Protein AF-A0A0C9UHA5-F1 (afdb_monomer_lite)

Radius of gyration: 17.46 Å; chains: 1; bounding box: 48×28×45 Å

Structure (mmCIF, N/CA/C/O backbone):
data_AF-A0A0C9UHA5-F1
#
_entry.id   AF-A0A0C9UHA5-F1
#
loop_
_atom_site.group_PDB
_atom_site.id
_atom_site.type_symbol
_atom_site.label_atom_id
_atom_site.label_alt_id
_atom_site.label_comp_id
_atom_site.label_asym_id
_atom_site.label_entity_id
_atom_site.label_seq_id
_atom_site.pdbx_PDB_ins_code
_atom_site.Cartn_x
_atom_site.Cartn_y
_atom_site.Cartn_z
_atom_site.occupancy
_atom_site.B_iso_or_equiv
_atom_site.auth_seq_id
_atom_site.auth_comp_id
_atom_site.auth_asym_id
_atom_site.auth_atom_id
_atom_site.pdbx_PDB_model_num
ATOM 1 N N . MET A 1 1 ? -16.900 -18.663 21.458 1.00 49.03 1 MET A N 1
ATOM 2 C CA . MET A 1 1 ? -17.076 -17.525 20.532 1.00 49.03 1 MET A CA 1
ATOM 3 C C . MET A 1 1 ? -16.295 -16.355 21.096 1.00 49.03 1 MET A C 1
ATOM 5 O O . MET A 1 1 ? -16.492 -16.043 22.261 1.00 49.03 1 MET A O 1
ATOM 9 N N . PHE A 1 2 ? -15.379 -15.765 20.329 1.00 57.59 2 PHE A N 1
ATOM 10 C CA . PHE A 1 2 ? -14.677 -14.550 20.746 1.00 57.59 2 PHE A CA 1
ATOM 11 C C . PHE A 1 2 ? -15.613 -13.356 20.546 1.00 57.59 2 PHE A C 1
ATOM 13 O O . PHE A 1 2 ? -15.654 -12.762 19.474 1.00 57.59 2 PHE A O 1
ATOM 20 N N . THR A 1 3 ? -16.419 -13.038 21.556 1.00 59.69 3 THR A N 1
ATOM 21 C CA . THR A 1 3 ? -17.123 -11.756 21.613 1.00 59.69 3 THR A CA 1
ATOM 22 C C . THR A 1 3 ? -16.099 -10.693 21.981 1.00 59.69 3 THR A C 1
ATOM 24 O O . THR A 1 3 ? -15.598 -10.681 23.107 1.00 59.69 3 THR A O 1
ATOM 27 N N . LEU A 1 4 ? -15.748 -9.836 21.019 1.00 66.06 4 LEU A N 1
ATOM 28 C CA . LEU A 1 4 ? -14.989 -8.620 21.300 1.00 66.06 4 LEU A CA 1
ATOM 29 C C . LEU A 1 4 ? -15.764 -7.814 22.354 1.00 66.06 4 LEU A C 1
ATOM 31 O O . LEU A 1 4 ? -16.988 -7.702 22.218 1.00 66.06 4 LEU A O 1
ATOM 35 N N . PRO A 1 5 ? -15.102 -7.292 23.404 1.00 64.31 5 PRO A N 1
ATOM 36 C CA . PRO A 1 5 ? -15.776 -6.464 24.390 1.00 64.31 5 PRO A CA 1
ATOM 37 C C . PRO A 1 5 ? -16.450 -5.319 23.643 1.00 64.31 5 PRO A C 1
ATOM 39 O O . PRO A 1 5 ? -15.798 -4.577 22.907 1.00 64.31 5 PRO A O 1
ATOM 42 N N . THR A 1 6 ? -17.772 -5.241 23.761 1.00 59.47 6 THR A N 1
ATOM 43 C CA . THR A 1 6 ? -18.573 -4.205 23.123 1.00 59.47 6 THR A CA 1
ATOM 44 C C . THR A 1 6 ? -18.210 -2.906 23.820 1.00 59.47 6 THR A C 1
ATOM 46 O O . THR A 1 6 ? -18.676 -2.612 24.916 1.00 59.47 6 THR A O 1
ATOM 49 N N . THR A 1 7 ? -17.275 -2.164 23.242 1.00 61.41 7 THR A N 1
ATOM 50 C CA . THR A 1 7 ? -16.925 -0.835 23.713 1.00 61.41 7 THR A CA 1
ATOM 51 C C . THR A 1 7 ? -18.119 0.058 23.398 1.00 61.41 7 THR A C 1
ATOM 53 O O . THR A 1 7 ? -18.263 0.564 22.292 1.00 61.41 7 THR A O 1
ATOM 56 N N . GLU A 1 8 ? -19.012 0.253 24.369 1.00 60.56 8 GLU A N 1
ATOM 57 C CA . GLU A 1 8 ? -20.190 1.131 24.240 1.00 60.56 8 GLU A CA 1
ATOM 58 C C . GLU A 1 8 ? -19.827 2.592 23.895 1.00 60.56 8 GLU A C 1
ATOM 60 O O . GLU A 1 8 ? -20.697 3.403 23.598 1.00 60.56 8 GLU A O 1
ATOM 65 N N . ASN A 1 9 ? -18.531 2.917 23.874 1.00 70.62 9 ASN A N 1
ATOM 66 C CA . ASN A 1 9 ? -17.973 4.240 23.644 1.00 70.62 9 ASN A CA 1
ATOM 67 C C . ASN A 1 9 ? -16.995 4.290 22.449 1.00 70.62 9 ASN A C 1
ATOM 69 O O . ASN A 1 9 ? -16.016 5.035 22.479 1.00 70.62 9 ASN A O 1
ATOM 73 N N . VAL A 1 10 ? -17.202 3.470 21.406 1.00 79.25 10 VAL A N 1
ATOM 74 C CA . VAL A 1 10 ? -16.451 3.641 20.147 1.00 79.25 10 VAL A CA 1
ATOM 75 C C . VAL A 1 10 ? -16.801 5.003 19.558 1.00 79.25 10 VA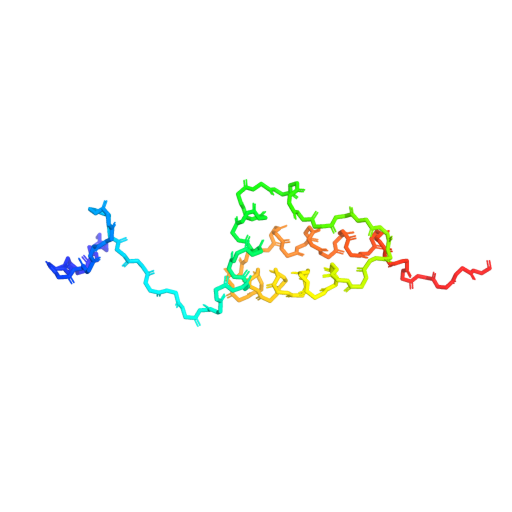L A C 1
ATOM 77 O O . VAL A 1 10 ? -17.943 5.240 19.162 1.00 79.25 10 VAL A O 1
ATOM 80 N N . GLU A 1 11 ? -15.804 5.885 19.506 1.00 87.56 11 GLU A N 1
ATOM 81 C CA . GLU A 1 11 ? -15.884 7.175 18.827 1.00 87.56 11 GLU A CA 1
ATOM 82 C C . GLU A 1 11 ? -16.399 6.967 17.398 1.00 87.56 11 GLU A C 1
ATOM 84 O O . GLU A 1 11 ? -15.992 6.025 16.715 1.00 87.56 11 GLU A O 1
ATOM 89 N N . LYS A 1 12 ? -17.334 7.809 16.954 1.00 89.81 12 LYS A N 1
ATOM 90 C CA . LYS A 1 12 ? -17.926 7.720 15.617 1.00 89.81 12 LYS A CA 1
ATOM 91 C C . LYS A 1 12 ? -17.538 8.929 14.781 1.00 89.81 12 LYS A C 1
ATOM 93 O O . LYS A 1 12 ? -17.500 10.043 15.291 1.00 89.81 12 LYS A O 1
ATOM 98 N N . TYR A 1 13 ? -17.327 8.699 13.493 1.00 87.62 13 TYR A N 1
ATOM 99 C CA . TYR A 1 13 ? -17.129 9.722 12.474 1.00 87.62 13 TYR A CA 1
ATOM 100 C C . TYR A 1 13 ? -18.158 9.487 11.366 1.00 87.62 13 TYR A C 1
ATOM 102 O O . TYR A 1 13 ? -18.290 8.362 10.886 1.00 87.62 13 TYR A O 1
ATOM 110 N N . ASP A 1 14 ? -18.961 10.504 11.045 1.00 91.31 14 ASP A N 1
ATOM 111 C CA . ASP A 1 14 ? -20.101 10.404 10.117 1.00 91.31 14 ASP A CA 1
ATOM 112 C C . ASP A 1 14 ? -21.037 9.208 10.392 1.00 91.31 14 ASP A C 1
ATOM 114 O O . ASP A 1 14 ? -21.529 8.525 9.497 1.00 91.31 14 ASP A O 1
ATOM 118 N N . GLY A 1 15 ? -21.281 8.929 11.677 1.00 89.06 15 GLY A N 1
ATOM 119 C CA . GLY A 1 15 ? -22.163 7.844 12.123 1.00 89.06 15 GLY A CA 1
ATOM 120 C C . GLY A 1 15 ? -21.547 6.439 12.084 1.00 89.06 15 GLY A C 1
ATOM 121 O O . GLY A 1 15 ? -22.166 5.505 12.600 1.00 89.06 15 GLY A O 1
ATOM 122 N N . VAL A 1 16 ? -20.326 6.284 11.564 1.00 87.44 16 VAL A N 1
ATOM 123 C CA . VAL A 1 16 ? -19.583 5.014 11.486 1.00 87.44 16 VAL A CA 1
ATOM 124 C C . VAL A 1 16 ? -18.516 4.955 12.579 1.00 87.44 16 VAL A C 1
ATOM 126 O O . VAL A 1 16 ? -18.003 5.983 13.010 1.00 87.44 16 VAL A O 1
ATOM 129 N N . SER A 1 17 ? -18.176 3.756 13.058 1.00 88.75 17 SER A N 1
ATOM 130 C CA . SER A 1 17 ? -17.081 3.554 14.014 1.00 88.75 17 SER A CA 1
ATOM 131 C C . SER A 1 17 ? -15.758 4.107 13.479 1.00 88.75 17 SER A C 1
ATOM 133 O O . SER A 1 17 ? -15.271 3.670 12.437 1.00 88.75 17 SER A O 1
ATOM 135 N N . LEU A 1 18 ? -15.165 5.045 14.214 1.00 87.88 18 LEU A N 1
ATOM 136 C CA . LEU A 1 18 ? -13.868 5.620 13.899 1.00 87.88 18 LEU A CA 1
ATOM 137 C C . LEU A 1 18 ? -12.757 4.651 14.312 1.00 87.88 18 LEU A C 1
ATOM 139 O O . LEU A 1 18 ? -12.678 4.221 15.463 1.00 87.88 18 LEU A O 1
ATOM 143 N N . VAL A 1 19 ? -11.856 4.360 13.377 1.00 87.25 19 VAL A N 1
ATOM 144 C CA . VAL A 1 19 ? -10.635 3.593 13.637 1.00 87.25 19 VAL A CA 1
ATOM 145 C C . VAL A 1 19 ? -9.448 4.550 13.619 1.00 87.25 19 VAL A C 1
ATOM 147 O O . VAL A 1 19 ? -9.155 5.166 12.596 1.00 87.25 19 VAL A O 1
ATOM 150 N N . LYS A 1 20 ? -8.752 4.679 14.755 1.00 89.25 20 LYS A N 1
ATOM 151 C CA . LYS A 1 20 ? -7.516 5.467 14.849 1.00 89.25 20 LYS A CA 1
ATOM 152 C C . LYS A 1 20 ? -6.341 4.637 14.345 1.00 89.25 20 LYS A C 1
ATOM 154 O O . LYS A 1 20 ? -5.920 3.687 15.004 1.00 89.25 20 LYS A O 1
ATOM 159 N N . MET A 1 21 ? -5.823 5.007 13.180 1.00 89.56 21 MET A N 1
ATOM 160 C CA . MET A 1 21 ? -4.616 4.410 12.615 1.00 89.56 21 MET A CA 1
ATOM 161 C C . MET A 1 21 ? -3.377 5.063 13.239 1.00 89.56 21 MET A C 1
ATOM 163 O O . MET A 1 21 ? -3.365 6.266 13.479 1.00 89.56 21 MET A O 1
ATOM 167 N N . GLN A 1 22 ? -2.346 4.263 13.509 1.00 90.88 22 GLN A N 1
ATOM 168 C CA . GLN A 1 22 ? -1.068 4.727 14.079 1.00 90.88 22 GLN A CA 1
ATOM 169 C C . GLN A 1 22 ? -0.044 5.113 13.000 1.00 90.88 22 GLN A C 1
ATOM 171 O O . GLN A 1 22 ? 1.086 5.470 13.317 1.00 90.88 22 GLN A O 1
ATOM 176 N N . ASP A 1 23 ? -0.407 4.947 11.730 1.00 92.75 23 ASP A N 1
ATOM 177 C CA . ASP A 1 23 ? 0.450 5.235 10.586 1.00 92.75 23 ASP A CA 1
ATOM 178 C C . ASP A 1 23 ? 0.220 6.650 10.072 1.00 92.75 23 ASP A C 1
ATOM 180 O O . ASP A 1 23 ? -0.882 7.193 10.172 1.00 92.75 23 ASP A O 1
ATOM 184 N N . GLU A 1 24 ? 1.263 7.211 9.470 1.00 92.12 24 GLU A N 1
ATOM 185 C CA . GLU A 1 24 ? 1.197 8.504 8.803 1.00 92.12 24 GLU A CA 1
ATOM 186 C C . GLU A 1 24 ? 0.120 8.523 7.713 1.00 92.12 24 GLU A C 1
ATOM 188 O O . GLU A 1 24 ? -0.011 7.596 6.902 1.00 92.12 24 GLU A O 1
ATOM 193 N N . ALA A 1 25 ? -0.639 9.618 7.668 1.00 91.25 25 ALA A N 1
ATOM 194 C CA . ALA A 1 25 ? -1.761 9.764 6.744 1.00 91.25 25 ALA A CA 1
ATOM 195 C C . ALA A 1 25 ? -1.309 9.683 5.276 1.00 91.25 25 ALA A C 1
ATOM 197 O O . ALA A 1 25 ? -2.023 9.141 4.430 1.00 91.25 25 ALA A O 1
ATOM 198 N N . THR A 1 26 ? -0.107 10.177 4.969 1.00 89.50 26 THR A N 1
ATOM 199 C CA . THR A 1 26 ? 0.485 10.137 3.624 1.00 89.50 26 THR A CA 1
ATOM 200 C C . THR A 1 26 ? 0.748 8.703 3.163 1.00 89.50 26 THR A C 1
ATOM 202 O O . THR A 1 26 ? 0.386 8.343 2.041 1.00 89.50 26 THR A O 1
ATOM 205 N N . LEU A 1 27 ? 1.281 7.854 4.046 1.00 89.75 27 LEU A N 1
ATOM 206 C CA . LEU A 1 27 ? 1.528 6.441 3.761 1.00 89.75 27 LEU A CA 1
ATOM 207 C C . LEU A 1 27 ? 0.211 5.702 3.518 1.00 89.75 27 LEU A C 1
ATOM 209 O O . LEU A 1 27 ? 0.069 5.018 2.505 1.00 89.75 27 LEU A O 1
ATOM 213 N N . LEU A 1 28 ? -0.788 5.914 4.380 1.00 92.00 28 LEU A N 1
ATOM 214 C CA . LEU A 1 28 ? -2.115 5.308 4.231 1.00 92.00 28 LEU A CA 1
ATOM 215 C C . LEU A 1 28 ? -2.823 5.741 2.943 1.00 92.00 28 LEU A C 1
ATOM 217 O O . LEU A 1 28 ? -3.467 4.917 2.298 1.00 92.00 28 LEU A O 1
ATOM 221 N N . THR A 1 29 ? -2.669 7.004 2.543 1.00 90.19 29 THR A N 1
ATOM 222 C CA . THR A 1 29 ? -3.263 7.543 1.308 1.00 90.19 29 THR A CA 1
ATOM 223 C C . THR A 1 29 ? -2.718 6.843 0.066 1.00 90.19 29 THR A C 1
ATOM 225 O O . THR A 1 29 ? -3.452 6.651 -0.897 1.00 90.19 29 THR A O 1
ATOM 228 N N . SER A 1 30 ? -1.449 6.432 0.083 1.00 87.38 30 SER A N 1
ATOM 229 C CA . SER A 1 30 ? -0.852 5.659 -1.010 1.00 87.38 30 SER A CA 1
ATOM 230 C C . SER A 1 30 ? -1.195 4.164 -0.923 1.00 87.38 30 SER A C 1
ATOM 232 O O . SER A 1 30 ? -1.541 3.540 -1.921 1.00 87.38 30 SER A O 1
ATOM 234 N N . PHE A 1 31 ? -1.179 3.593 0.280 1.00 91.62 31 PHE A N 1
ATOM 235 C CA . PHE A 1 31 ? -1.367 2.164 0.516 1.00 91.62 31 PHE A CA 1
ATOM 236 C C . PHE A 1 31 ? -2.810 1.683 0.332 1.00 91.62 31 PHE A C 1
ATOM 238 O O . PHE A 1 31 ? -3.030 0.653 -0.303 1.00 91.62 31 PHE A O 1
ATOM 245 N N . LEU A 1 32 ? -3.799 2.407 0.869 1.00 92.06 32 LEU A N 1
ATOM 246 C CA . LEU A 1 32 ? -5.194 1.959 0.838 1.00 92.06 32 LEU A CA 1
ATOM 247 C C . LEU A 1 32 ? -5.724 1.800 -0.597 1.00 92.06 32 LEU A C 1
ATOM 249 O O . LEU A 1 32 ? -6.287 0.744 -0.881 1.00 92.06 32 LEU A O 1
ATOM 253 N N . PRO A 1 33 ? -5.511 2.744 -1.536 1.00 90.50 33 PRO A N 1
ATOM 254 C CA . PRO A 1 33 ? -5.917 2.542 -2.925 1.00 90.50 33 PRO A CA 1
ATOM 255 C C . PRO A 1 33 ? -5.264 1.317 -3.568 1.00 90.50 33 PRO A C 1
ATOM 257 O O . PRO A 1 33 ? -5.962 0.544 -4.210 1.00 90.50 33 PRO A O 1
ATOM 260 N N . ALA A 1 34 ? -3.964 1.090 -3.342 1.00 88.38 34 ALA A N 1
ATOM 261 C CA . ALA A 1 34 ? -3.254 -0.075 -3.877 1.00 8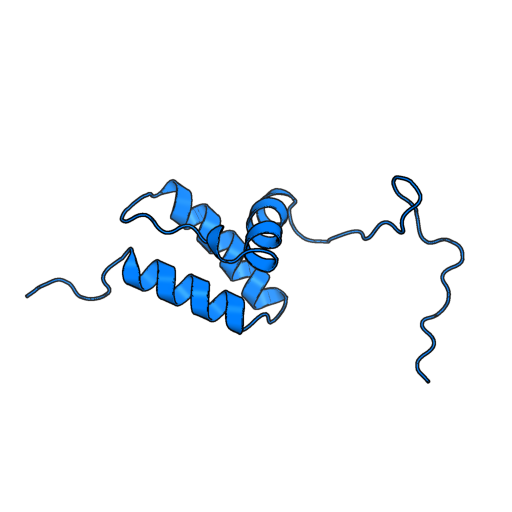8.38 34 ALA A CA 1
ATOM 262 C C . ALA A 1 34 ? -3.752 -1.407 -3.290 1.00 88.38 34 ALA A C 1
ATOM 264 O O . ALA A 1 34 ? -3.703 -2.435 -3.965 1.00 88.38 34 ALA A O 1
ATOM 265 N N . LEU A 1 35 ? -4.256 -1.388 -2.051 1.00 89.44 35 LEU A N 1
ATOM 266 C CA . LEU A 1 35 ? -4.868 -2.549 -1.411 1.00 89.44 35 LEU A CA 1
ATOM 267 C C . LEU A 1 35 ? -6.228 -2.909 -2.029 1.00 89.44 35 LEU A C 1
ATOM 269 O O . LEU A 1 35 ? -6.532 -4.092 -2.172 1.00 89.44 35 LEU A O 1
ATOM 273 N N . TYR A 1 36 ? -7.040 -1.911 -2.390 1.00 90.31 36 TYR A N 1
ATOM 274 C CA . TYR A 1 36 ? -8.355 -2.133 -3.005 1.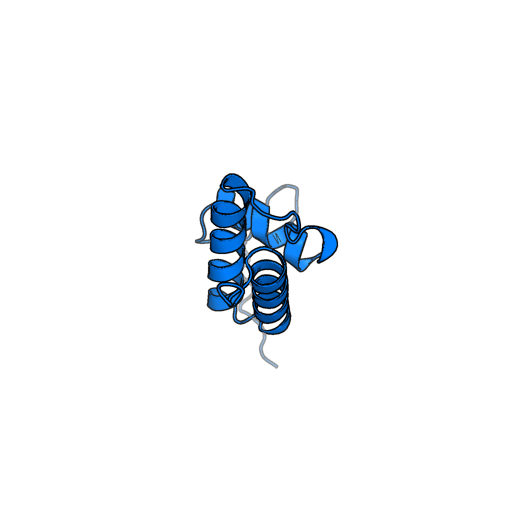00 90.31 36 TYR A CA 1
ATOM 275 C C . TYR A 1 36 ? -8.281 -2.366 -4.518 1.00 90.31 36 TYR A C 1
ATOM 277 O O . TYR A 1 36 ? -9.030 -3.184 -5.049 1.00 90.31 36 TYR A O 1
ATOM 285 N N . ASP A 1 37 ? -7.387 -1.664 -5.210 1.00 86.94 37 ASP A N 1
ATOM 286 C CA . ASP A 1 37 ? -7.168 -1.775 -6.647 1.00 86.94 37 ASP A CA 1
ATOM 287 C C . ASP A 1 37 ? -5.660 -1.779 -6.957 1.00 86.94 37 ASP A C 1
ATOM 289 O O . ASP A 1 37 ? -5.011 -0.725 -6.956 1.00 86.94 37 ASP A O 1
ATOM 293 N N . PRO A 1 38 ? -5.095 -2.948 -7.305 1.00 80.50 38 PRO A N 1
ATOM 294 C CA . PRO A 1 38 ? -3.683 -3.087 -7.645 1.00 80.50 38 PRO A CA 1
ATOM 295 C C . PRO A 1 38 ? -3.209 -2.238 -8.834 1.00 80.50 38 PRO A C 1
ATOM 297 O O . PRO A 1 38 ? -2.005 -2.087 -9.024 1.00 80.50 38 PRO A O 1
ATOM 300 N N . SER A 1 39 ? -4.117 -1.672 -9.636 1.00 81.19 39 SER A N 1
ATOM 301 C CA . SER A 1 39 ? -3.779 -0.739 -10.724 1.00 81.19 39 SER A CA 1
ATOM 302 C C . SER A 1 39 ? -3.188 0.581 -10.209 1.00 81.19 39 SER A C 1
ATOM 304 O O . SER A 1 39 ? -2.560 1.316 -10.969 1.00 81.19 39 SER A O 1
ATOM 306 N N . HIS A 1 40 ? -3.362 0.875 -8.916 1.00 82.56 40 HIS A N 1
ATOM 307 C CA . HIS A 1 40 ? -2.768 2.034 -8.249 1.00 82.56 40 HIS A CA 1
ATOM 308 C C . HIS A 1 40 ? -1.300 1.826 -7.869 1.00 82.56 40 HIS A C 1
ATOM 310 O O . HIS A 1 40 ? -0.640 2.793 -7.478 1.00 82.56 40 HIS A O 1
ATOM 316 N N . ILE A 1 41 ? -0.769 0.602 -7.994 1.00 82.25 41 ILE A N 1
ATOM 317 C CA . ILE A 1 41 ? 0.661 0.363 -7.808 1.00 82.25 41 ILE A CA 1
ATOM 318 C C . ILE A 1 41 ? 1.399 1.100 -8.927 1.00 82.25 41 ILE A C 1
ATOM 320 O O . ILE A 1 41 ? 1.113 0.894 -10.113 1.00 82.25 41 ILE A O 1
ATOM 324 N N . PRO A 1 42 ? 2.321 2.005 -8.580 1.00 73.94 42 PRO A N 1
ATOM 325 C CA . PRO A 1 42 ? 2.919 2.860 -9.570 1.00 73.94 42 PRO A CA 1
ATOM 326 C C . PRO A 1 42 ? 3.841 2.080 -10.516 1.00 73.94 42 PRO A C 1
ATOM 328 O O . PRO A 1 42 ? 4.944 1.741 -10.120 1.00 73.94 42 PRO A O 1
ATOM 331 N N . SER A 1 43 ? 3.425 1.863 -11.771 1.00 67.75 43 SER A N 1
ATOM 332 C CA . SER A 1 43 ? 4.303 1.373 -12.849 1.00 67.75 43 SER A CA 1
ATOM 333 C C . SER A 1 43 ? 4.561 2.484 -13.868 1.00 67.75 43 SER A C 1
ATOM 335 O O . SER A 1 43 ? 3.636 3.013 -14.495 1.00 67.75 43 SER A O 1
ATOM 337 N N . LYS A 1 44 ? 5.793 2.993 -13.917 1.00 65.12 44 LYS A N 1
ATOM 338 C CA . LYS A 1 44 ? 6.321 3.852 -14.993 1.00 65.12 44 LYS A CA 1
ATOM 339 C C . LYS A 1 44 ? 7.816 4.002 -14.760 1.00 65.12 44 LYS A C 1
ATOM 341 O O . LYS A 1 44 ? 8.239 4.765 -13.893 1.00 65.12 44 LYS A O 1
ATOM 346 N N . ARG A 1 45 ? 8.571 3.315 -15.608 1.00 61.12 45 ARG A N 1
ATOM 347 C CA . ARG A 1 45 ? 10.025 3.348 -15.741 1.00 61.12 45 ARG A CA 1
ATOM 348 C C . ARG A 1 45 ? 10.637 4.723 -15.408 1.00 61.12 45 ARG A C 1
ATOM 350 O O . ARG A 1 45 ? 10.393 5.696 -16.122 1.00 61.12 45 ARG A O 1
ATOM 357 N N . LEU A 1 46 ? 11.488 4.744 -14.374 1.00 60.03 46 LEU A N 1
ATOM 358 C CA . LEU A 1 46 ? 12.414 5.831 -14.004 1.00 60.03 46 LEU A CA 1
ATOM 359 C C . LEU A 1 46 ? 11.788 7.149 -13.486 1.00 60.03 46 LEU A C 1
ATOM 361 O O . LEU A 1 46 ? 12.256 8.229 -13.845 1.00 60.03 46 LEU A O 1
ATOM 365 N N . ASP A 1 47 ? 10.785 7.093 -12.604 1.00 68.62 47 ASP A N 1
ATOM 366 C CA . ASP A 1 47 ? 10.270 8.281 -11.895 1.00 68.62 47 ASP A CA 1
ATOM 367 C C . ASP A 1 47 ? 10.650 8.268 -10.401 1.00 68.62 47 ASP A C 1
ATOM 369 O O . ASP A 1 47 ? 10.133 7.474 -9.613 1.00 68.62 47 ASP A O 1
ATOM 373 N N . ALA A 1 48 ? 11.535 9.186 -9.993 1.00 65.75 48 ALA A N 1
ATOM 374 C CA . ALA A 1 48 ? 12.040 9.286 -8.621 1.00 65.75 48 ALA A CA 1
ATOM 375 C C . ALA A 1 48 ? 10.937 9.541 -7.579 1.00 65.75 48 ALA A C 1
ATOM 377 O O . ALA A 1 48 ? 11.014 9.026 -6.466 1.00 65.75 48 ALA A O 1
ATOM 378 N N . LYS A 1 49 ? 9.875 10.274 -7.940 1.00 69.12 49 LYS A N 1
ATOM 379 C CA . LYS A 1 49 ? 8.757 10.563 -7.026 1.00 69.12 49 LYS A CA 1
ATOM 380 C C . LYS A 1 49 ? 7.931 9.309 -6.713 1.00 69.12 49 LYS A C 1
ATOM 382 O O . LYS A 1 49 ? 7.242 9.237 -5.696 1.00 69.12 49 LYS A O 1
ATOM 387 N N . ARG A 1 50 ? 7.997 8.299 -7.586 1.00 71.50 50 ARG A N 1
ATOM 388 C CA . ARG A 1 50 ? 7.273 7.035 -7.415 1.00 71.50 50 ARG A CA 1
ATOM 389 C C . ARG A 1 50 ? 8.025 6.046 -6.532 1.00 71.50 50 ARG A C 1
ATOM 391 O O . ARG A 1 50 ? 7.356 5.242 -5.894 1.00 71.50 50 ARG A O 1
ATOM 398 N N . ILE A 1 51 ? 9.352 6.158 -6.415 1.00 75.19 51 ILE A N 1
ATOM 399 C CA . ILE A 1 51 ? 10.146 5.360 -5.464 1.00 75.19 51 ILE A CA 1
ATOM 400 C C . ILE A 1 51 ? 9.700 5.658 -4.029 1.00 75.19 51 ILE A C 1
ATOM 402 O O . ILE A 1 51 ? 9.379 4.732 -3.295 1.00 75.19 51 ILE A O 1
ATOM 406 N N . GLU A 1 52 ? 9.583 6.939 -3.663 1.00 76.06 52 GLU A N 1
ATOM 407 C CA . GLU A 1 52 ? 9.128 7.366 -2.327 1.00 76.06 52 GLU A CA 1
ATOM 408 C C . GLU A 1 52 ? 7.710 6.850 -2.017 1.00 76.06 52 GLU A C 1
ATOM 410 O O . GLU A 1 52 ? 7.406 6.399 -0.914 1.00 76.06 52 GLU A O 1
ATOM 415 N N . THR A 1 53 ? 6.837 6.841 -3.029 1.00 79.12 53 THR A N 1
ATOM 416 C CA . THR A 1 53 ? 5.471 6.313 -2.888 1.00 79.12 53 THR A CA 1
ATOM 417 C C . THR A 1 53 ? 5.467 4.786 -2.733 1.00 79.12 53 THR A C 1
ATOM 419 O O . THR A 1 53 ? 4.756 4.250 -1.884 1.00 79.12 53 THR A O 1
ATOM 422 N N . ALA A 1 54 ? 6.260 4.077 -3.539 1.00 83.00 54 ALA A N 1
ATOM 423 C CA . ALA A 1 54 ? 6.373 2.623 -3.484 1.00 83.00 54 ALA A CA 1
ATOM 424 C C . ALA A 1 54 ? 7.010 2.146 -2.170 1.00 83.00 54 ALA A C 1
ATOM 426 O O . ALA A 1 54 ? 6.575 1.135 -1.625 1.00 83.00 54 ALA A O 1
ATOM 427 N N . GLU A 1 55 ? 7.975 2.892 -1.625 1.00 85.31 55 GLU A N 1
ATOM 428 C CA . GLU A 1 55 ? 8.563 2.641 -0.306 1.00 85.31 55 GLU A CA 1
ATOM 429 C C . GLU A 1 55 ? 7.490 2.669 0.785 1.00 85.31 55 GLU A C 1
ATOM 431 O O . GLU A 1 55 ? 7.377 1.728 1.573 1.00 85.31 55 GLU A O 1
ATOM 436 N N . GLY A 1 56 ? 6.638 3.698 0.784 1.00 86.94 56 GLY A N 1
ATOM 437 C CA . GLY A 1 56 ? 5.543 3.811 1.741 1.00 86.94 56 GLY A CA 1
ATOM 438 C C . GLY A 1 56 ? 4.532 2.666 1.654 1.00 86.94 56 GLY A C 1
ATOM 439 O O . GLY A 1 56 ? 4.124 2.104 2.676 1.00 86.94 56 GLY A O 1
ATOM 440 N N . MET A 1 57 ? 4.172 2.267 0.432 1.00 89.94 57 MET A N 1
ATOM 441 C CA . MET A 1 57 ? 3.306 1.109 0.196 1.00 89.94 57 MET A CA 1
ATOM 442 C C . MET A 1 57 ? 3.963 -0.197 0.668 1.00 89.94 57 MET A C 1
ATOM 444 O O . MET A 1 57 ? 3.303 -1.015 1.311 1.00 89.94 57 MET A O 1
ATOM 448 N N . LEU A 1 58 ? 5.257 -0.388 0.391 1.00 91.25 58 LEU A N 1
ATOM 449 C CA . LEU A 1 58 ? 6.009 -1.588 0.760 1.00 91.25 58 LEU A CA 1
ATOM 450 C C . LEU A 1 58 ? 6.176 -1.712 2.280 1.00 91.25 58 LE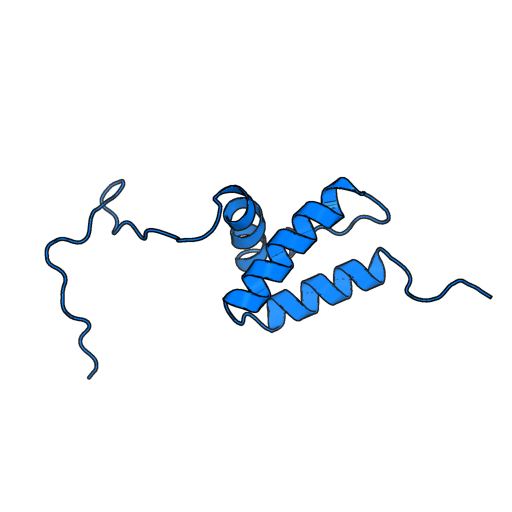U A C 1
ATOM 452 O O . LEU A 1 58 ? 6.026 -2.809 2.831 1.00 91.25 58 LEU A O 1
ATOM 456 N N . LEU A 1 59 ? 6.431 -0.593 2.964 1.00 93.56 59 LEU A N 1
ATOM 457 C CA . LEU A 1 59 ? 6.515 -0.517 4.421 1.00 93.56 59 LEU A CA 1
ATOM 458 C C . LEU A 1 59 ? 5.210 -1.005 5.059 1.00 93.56 59 LEU A C 1
ATOM 460 O O . LEU A 1 59 ? 5.229 -1.901 5.905 1.00 93.56 59 LEU A O 1
ATOM 464 N N . LEU A 1 60 ? 4.069 -0.455 4.630 1.00 94.38 60 LEU A N 1
ATOM 465 C CA . LEU A 1 60 ? 2.767 -0.822 5.186 1.00 94.38 60 LEU A CA 1
ATOM 466 C C . LEU A 1 60 ? 2.340 -2.239 4.788 1.00 94.38 60 LEU A C 1
ATOM 468 O O . LEU A 1 60 ? 1.847 -2.975 5.644 1.00 94.38 60 LEU A O 1
ATOM 472 N N . ALA A 1 61 ? 2.599 -2.676 3.552 1.00 94.56 61 ALA A N 1
ATOM 473 C CA . ALA A 1 61 ? 2.345 -4.057 3.132 1.00 94.56 61 ALA A CA 1
ATOM 474 C C . ALA A 1 61 ? 3.135 -5.063 3.985 1.00 94.56 61 ALA A C 1
ATOM 476 O O . ALA A 1 61 ? 2.607 -6.106 4.374 1.00 94.56 61 ALA A O 1
ATOM 477 N N . THR A 1 62 ? 4.374 -4.724 4.348 1.00 94.75 62 THR A N 1
ATOM 478 C CA . THR A 1 62 ? 5.208 -5.542 5.237 1.00 94.75 62 THR A CA 1
ATOM 479 C C . THR A 1 62 ? 4.703 -5.503 6.680 1.00 94.75 62 THR A C 1
ATOM 481 O O . THR A 1 62 ? 4.521 -6.556 7.292 1.00 94.75 62 THR A O 1
ATOM 484 N N . LYS A 1 63 ? 4.402 -4.310 7.215 1.00 95.19 63 LYS A N 1
ATOM 485 C CA . LYS A 1 63 ? 3.883 -4.116 8.581 1.00 95.19 63 LYS A CA 1
ATOM 486 C C . LYS A 1 63 ? 2.592 -4.902 8.819 1.00 95.19 63 LYS A C 1
ATOM 488 O O . LYS A 1 63 ? 2.459 -5.586 9.834 1.00 95.19 63 LYS A O 1
ATOM 493 N N . TYR A 1 64 ? 1.659 -4.821 7.874 1.00 94.31 64 TYR A N 1
ATOM 494 C CA . TYR A 1 64 ? 0.361 -5.490 7.945 1.00 94.31 64 TYR A CA 1
ATOM 495 C C . TYR A 1 64 ? 0.378 -6.933 7.427 1.00 94.31 64 TYR A C 1
ATOM 497 O O . TYR A 1 64 ? -0.656 -7.593 7.472 1.00 94.31 64 TYR A O 1
ATOM 505 N N . ARG A 1 65 ? 1.542 -7.443 6.996 1.00 94.88 65 ARG A N 1
ATOM 506 C CA . ARG A 1 65 ? 1.726 -8.807 6.469 1.00 94.88 65 ARG A CA 1
ATOM 507 C C . ARG A 1 65 ? 0.766 -9.142 5.322 1.00 94.88 65 ARG A C 1
ATOM 509 O O . ARG A 1 65 ? 0.132 -10.191 5.305 1.00 94.88 65 ARG A O 1
ATOM 516 N N . ILE A 1 66 ? 0.674 -8.235 4.353 1.00 94.75 66 ILE A N 1
ATOM 517 C CA . ILE A 1 66 ? -0.087 -8.431 3.116 1.00 94.75 66 ILE A CA 1
ATOM 518 C C . ILE A 1 66 ? 0.882 -8.919 2.036 1.00 94.75 66 ILE A C 1
ATOM 520 O O . ILE A 1 66 ? 1.379 -8.135 1.228 1.00 94.75 66 ILE A O 1
ATOM 524 N N . ASP A 1 67 ? 1.189 -10.218 2.069 1.00 94.25 67 ASP A N 1
ATOM 525 C CA . ASP A 1 67 ? 2.235 -10.831 1.238 1.00 94.25 67 ASP A CA 1
ATOM 526 C C . ASP A 1 67 ? 2.001 -10.620 -0.263 1.00 94.25 67 ASP A C 1
ATOM 528 O O . ASP A 1 67 ? 2.912 -10.192 -0.966 1.00 94.25 67 ASP A O 1
ATOM 532 N N . SER A 1 68 ? 0.763 -10.802 -0.728 1.00 92.06 68 SER A N 1
ATOM 533 C CA . SER A 1 68 ? 0.394 -10.634 -2.139 1.00 92.06 68 SER A CA 1
ATOM 534 C C . SER A 1 68 ? 0.620 -9.211 -2.657 1.00 92.06 68 SER A C 1
ATOM 536 O O . SER A 1 68 ? 1.044 -9.015 -3.795 1.00 92.06 68 SER A O 1
ATOM 538 N N . LEU A 1 69 ? 0.351 -8.201 -1.825 1.00 91.69 69 LEU A N 1
ATOM 539 C CA . LEU A 1 69 ? 0.594 -6.805 -2.176 1.00 91.69 69 LEU A CA 1
ATOM 540 C C . LEU A 1 69 ? 2.093 -6.498 -2.154 1.00 91.69 69 LEU A C 1
ATOM 542 O O . LEU A 1 69 ? 2.587 -5.827 -3.056 1.00 91.69 69 LEU A O 1
ATOM 546 N N . ARG A 1 70 ? 2.824 -7.022 -1.161 1.00 93.62 70 ARG A N 1
ATOM 547 C CA . ARG A 1 70 ? 4.28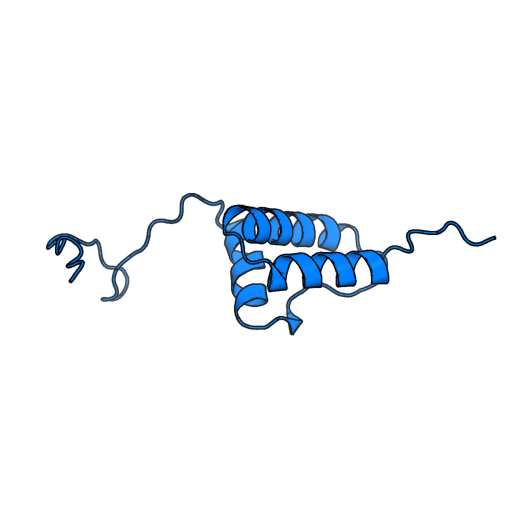2 -6.871 -1.075 1.00 93.62 70 ARG A CA 1
ATOM 548 C C . ARG A 1 70 ? 4.969 -7.439 -2.318 1.00 93.62 70 ARG A C 1
ATOM 550 O O . ARG A 1 70 ? 5.770 -6.738 -2.926 1.00 93.62 70 ARG A O 1
ATOM 557 N N . GLU A 1 71 ? 4.644 -8.674 -2.692 1.00 92.69 71 GLU A N 1
ATOM 558 C CA . GLU A 1 71 ? 5.201 -9.347 -3.873 1.00 92.69 71 GLU A CA 1
ATOM 559 C C . GLU A 1 71 ? 4.941 -8.532 -5.139 1.00 92.69 71 GLU A C 1
ATOM 561 O O . GLU A 1 71 ? 5.871 -8.225 -5.878 1.00 92.69 71 GLU A O 1
ATOM 566 N N . ARG A 1 72 ? 3.710 -8.052 -5.323 1.00 89.75 72 ARG A N 1
ATOM 567 C CA . ARG A 1 72 ? 3.349 -7.266 -6.504 1.00 89.75 72 ARG A CA 1
ATOM 568 C C . ARG A 1 72 ? 4.059 -5.913 -6.593 1.00 89.75 72 ARG A C 1
ATOM 570 O O . ARG A 1 72 ? 4.392 -5.460 -7.690 1.00 89.75 72 ARG A O 1
ATOM 577 N N . ILE A 1 73 ? 4.285 -5.247 -5.458 1.00 89.19 73 ILE A N 1
ATOM 578 C CA . ILE A 1 73 ? 5.073 -4.006 -5.417 1.00 89.19 73 ILE A CA 1
ATOM 579 C C . ILE A 1 73 ? 6.522 -4.300 -5.825 1.00 89.19 73 ILE A C 1
ATOM 581 O O . ILE A 1 73 ? 7.076 -3.558 -6.632 1.00 89.19 73 ILE A O 1
ATOM 585 N N . ILE A 1 74 ? 7.112 -5.391 -5.325 1.00 89.44 74 ILE A N 1
ATOM 586 C CA . ILE A 1 74 ? 8.477 -5.809 -5.681 1.00 89.44 74 ILE A CA 1
ATOM 587 C 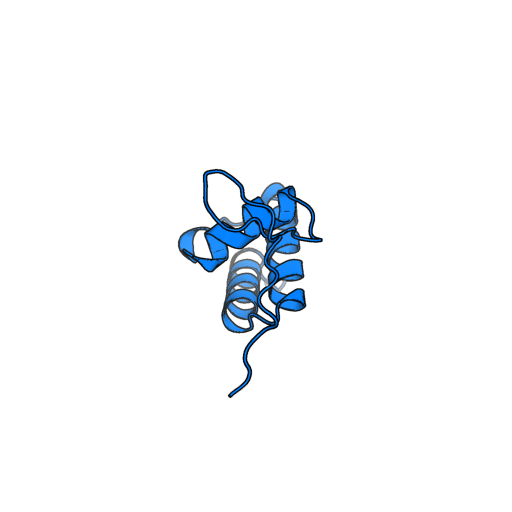C . ILE A 1 74 ? 8.576 -6.115 -7.179 1.00 89.44 74 ILE A C 1
ATOM 589 O O . ILE A 1 74 ? 9.432 -5.542 -7.843 1.00 89.44 74 ILE A O 1
ATOM 593 N N . GLU A 1 75 ? 7.667 -6.923 -7.730 1.00 88.94 75 GLU A N 1
ATOM 594 C CA . GLU A 1 75 ? 7.629 -7.240 -9.167 1.00 88.94 75 GLU A CA 1
ATOM 595 C C . GLU A 1 75 ? 7.545 -5.974 -10.032 1.00 88.94 75 GLU A C 1
ATOM 597 O O . GLU A 1 75 ? 8.212 -5.857 -11.061 1.00 88.94 75 GLU A O 1
ATOM 602 N N . THR A 1 76 ? 6.744 -4.994 -9.601 1.00 85.75 76 THR A N 1
ATOM 603 C CA . THR A 1 76 ? 6.606 -3.715 -10.312 1.00 85.75 76 THR A CA 1
ATOM 604 C C . THR A 1 76 ? 7.905 -2.907 -10.265 1.00 85.75 76 THR A C 1
ATOM 606 O O . THR A 1 76 ? 8.319 -2.344 -11.278 1.00 85.75 76 THR A O 1
ATOM 609 N N . LEU A 1 77 ? 8.575 -2.876 -9.110 1.00 84.62 77 LEU A N 1
ATOM 610 C CA . LEU A 1 77 ? 9.858 -2.194 -8.948 1.00 84.62 77 LEU A CA 1
ATOM 611 C C . LEU A 1 77 ? 10.972 -2.862 -9.766 1.00 84.62 77 LEU A C 1
ATOM 613 O O . LEU A 1 77 ? 11.744 -2.156 -10.410 1.00 84.62 77 LEU A O 1
ATOM 617 N N . GLU A 1 78 ? 11.035 -4.194 -9.793 1.00 85.06 78 GLU A N 1
ATOM 618 C CA . GLU A 1 78 ? 12.004 -4.948 -10.602 1.00 85.06 78 GLU A CA 1
ATOM 619 C C . GLU A 1 78 ? 11.785 -4.748 -12.109 1.00 85.06 78 GLU A C 1
ATOM 621 O O . GLU A 1 78 ? 12.749 -4.663 -12.873 1.00 85.06 78 GLU A O 1
ATOM 626 N N . ALA A 1 79 ? 10.528 -4.622 -12.547 1.00 81.81 79 ALA A N 1
ATOM 627 C CA . ALA A 1 79 ? 10.203 -4.308 -13.936 1.00 81.81 79 ALA A CA 1
ATOM 628 C C . ALA A 1 79 ? 10.618 -2.877 -14.330 1.00 81.81 79 ALA A C 1
ATOM 630 O O . ALA A 1 79 ? 11.074 -2.649 -15.455 1.00 81.81 79 ALA A O 1
ATOM 631 N N . ASP A 1 80 ? 10.474 -1.911 -13.418 1.00 77.25 80 ASP A N 1
ATOM 632 C CA . ASP A 1 80 ? 10.800 -0.504 -13.673 1.00 77.25 80 ASP A CA 1
ATOM 633 C C . ASP A 1 80 ? 12.307 -0.200 -13.544 1.00 77.25 80 ASP A C 1
ATOM 635 O O . ASP A 1 80 ? 12.809 0.708 -14.222 1.00 77.25 80 ASP A O 1
ATOM 639 N N . TYR A 1 81 ? 13.035 -0.971 -12.731 1.00 74.50 81 TYR A N 1
ATOM 640 C CA . TYR A 1 81 ? 14.470 -0.824 -12.480 1.00 74.50 81 TYR A CA 1
ATOM 641 C C . TYR A 1 81 ? 15.195 -2.148 -12.749 1.00 74.50 81 TYR A C 1
ATOM 643 O O . TYR A 1 81 ? 15.251 -3.006 -11.868 1.00 74.50 81 TYR A O 1
ATOM 651 N N . PRO A 1 82 ? 15.786 -2.326 -13.947 1.00 68.69 82 PRO A N 1
ATOM 652 C CA . PRO A 1 82 ? 16.463 -3.569 -14.283 1.00 68.69 82 PRO A CA 1
ATOM 653 C C . PRO A 1 82 ? 17.592 -3.847 -13.286 1.00 68.69 82 PRO A C 1
ATOM 655 O O . PRO A 1 82 ? 18.505 -3.042 -13.111 1.00 68.69 82 PRO A O 1
ATOM 658 N N . THR A 1 83 ? 17.535 -5.015 -12.651 1.00 68.50 83 THR A N 1
ATOM 659 C CA . THR A 1 83 ? 18.509 -5.489 -11.654 1.00 68.50 83 THR A CA 1
ATOM 660 C C . THR A 1 83 ? 19.821 -5.973 -12.276 1.00 68.50 83 THR A C 1
ATOM 662 O O . THR A 1 83 ? 20.773 -6.286 -11.562 1.00 68.50 83 THR A O 1
ATOM 665 N N . MET A 1 84 ? 19.903 -6.001 -13.610 1.00 65.38 84 MET A N 1
ATOM 666 C CA . MET A 1 84 ? 21.109 -6.332 -14.362 1.00 65.38 84 MET A CA 1
ATOM 667 C C . MET A 1 84 ? 21.619 -5.091 -15.100 1.00 65.38 84 MET A C 1
ATOM 669 O O . MET A 1 84 ? 20.906 -4.512 -15.923 1.00 65.38 84 MET A O 1
ATOM 673 N N . LEU A 1 85 ? 22.873 -4.702 -14.842 1.00 57.91 85 LEU A N 1
ATOM 674 C CA . LEU A 1 85 ? 23.617 -3.860 -15.778 1.00 57.91 85 LEU A CA 1
ATOM 675 C C . LEU A 1 85 ? 23.757 -4.666 -17.074 1.00 57.91 85 LEU A C 1
ATOM 677 O O . LEU A 1 85 ? 24.340 -5.748 -17.054 1.00 57.91 85 LEU A O 1
ATOM 681 N N . GLY A 1 86 ? 23.166 -4.185 -18.169 1.00 58.25 86 GLY A N 1
ATOM 682 C CA . GLY A 1 86 ? 23.272 -4.843 -19.472 1.00 58.25 86 GLY A CA 1
ATOM 683 C C . GLY A 1 86 ? 24.737 -5.087 -19.843 1.00 58.25 86 GLY A C 1
ATOM 684 O O . GLY A 1 86 ? 25.564 -4.189 -19.681 1.00 58.25 86 GLY A O 1
ATOM 685 N N . GLY A 1 87 ? 25.034 -6.313 -20.281 1.00 39.16 87 GLY A N 1
ATOM 686 C CA . GLY A 1 87 ? 26.311 -6.677 -20.899 1.00 39.16 87 GLY A CA 1
ATOM 687 C C . GLY A 1 87 ? 26.420 -6.177 -22.331 1.00 39.16 87 GLY A C 1
ATOM 688 O O . GLY A 1 87 ? 25.361 -6.021 -22.981 1.00 39.16 87 GLY A O 1
#

Foldseek 3Di:
DPDDPPPVDQDDDPNHRDDDDPDDPLLCVLQVCCVVPVVSLDADADDPVSVVSLVSNLVVCVVVVVPVSNVSSVVRVCVNDPPDDDD

pLDDT: mean 81.26, std 12.75, range [39.16, 95.19]

Secondary structure (DSSP, 8-state):
-------TT--EETTEEP----S-HHHHHHHHHHHH-GGGS---TT-HHHHHHHHHHHHHHHHTT-HHHHHHHHHHHHHHS-SS---

Sequence (87 aa):
MFTLPTTENVEKYDGVSLVKMQDEATLLTSFLPALYDPSHIPSKRLDAKRIETAEGMLLLATKYRIDSLRERIIETLEADYPTMLGG

Organism: Sphaerobolus stellatus (strain SS14) (NCBI:txid990650)